Protein AF-A0A353N041-F1 (afdb_monomer)

Mean predicted aligned error: 4.78 Å

Sequence (139 aa):
GWAANERYIKKFDGYKVDGKPLSEYFNLFDPGSQTALNAAIRGAHDRGLPIVAYYWEPTPLLGELDMILLKEPEYDEKIFRETFLCQNPAFSVEKAANAKWVSKHPEVVPLLEKFYLSLEKTNEVLAWMEANGNDPQKA

Solvent-accessible surface area (backbone atoms only — not comparable to full-atom values): 9072 Å² total; per-residue (Å²): 136,59,76,62,55,64,42,50,52,40,32,46,72,69,43,64,59,97,88,36,53,40,71,82,82,48,82,93,78,84,58,92,43,71,69,47,42,52,50,52,53,50,56,28,55,79,68,74,42,92,80,86,77,92,83,74,82,84,49,68,64,70,78,72,44,98,75,80,85,81,86,59,52,72,67,42,74,65,48,47,74,76,53,33,75,29,37,79,72,90,78,80,90,80,89,84,76,60,67,76,56,41,74,76,41,62,82,50,49,65,54,61,71,68,62,79,76,52,69,67,56,48,44,54,45,48,54,51,24,66,77,63,75,60,49,79,90,81,97

Structure (mmCIF, N/CA/C/O backbone):
data_AF-A0A353N041-F1
#
_entry.id   AF-A0A353N041-F1
#
loop_
_atom_site.group_PDB
_atom_site.id
_atom_site.type_symbol
_atom_site.label_atom_id
_atom_site.label_alt_id
_atom_site.label_comp_id
_atom_site.label_asym_id
_atom_site.label_entity_id
_atom_site.label_seq_id
_atom_site.pdbx_PDB_ins_code
_atom_site.Cartn_x
_atom_site.Cartn_y
_atom_site.Cartn_z
_atom_site.occupancy
_atom_site.B_iso_or_equiv
_atom_site.auth_seq_id
_atom_site.auth_comp_id
_atom_site.auth_asym_id
_atom_site.auth_atom_id
_atom_site.pdbx_PDB_model_num
ATOM 1 N N . GLY A 1 1 ? 9.644 -6.288 6.346 1.00 61.84 1 GLY A N 1
ATOM 2 C CA . GLY A 1 1 ? 8.175 -6.142 6.285 1.00 61.84 1 GLY A CA 1
ATOM 3 C C . GLY A 1 1 ? 7.801 -5.225 5.138 1.00 61.84 1 GLY A C 1
ATOM 4 O O . GLY A 1 1 ? 8.694 -4.767 4.433 1.00 61.84 1 GLY A O 1
ATOM 5 N N . TRP A 1 2 ? 6.513 -4.969 4.918 1.00 83.44 2 TRP A N 1
ATOM 6 C CA . TRP A 1 2 ? 6.059 -4.014 3.899 1.00 83.44 2 TRP A CA 1
ATOM 7 C C . TRP A 1 2 ? 6.089 -2.582 4.428 1.00 83.44 2 TRP A C 1
ATOM 9 O O . TRP A 1 2 ? 5.745 -2.356 5.584 1.00 83.44 2 TRP A O 1
ATOM 19 N N . ALA A 1 3 ? 6.397 -1.606 3.570 1.00 87.12 3 ALA A N 1
ATOM 20 C CA . ALA A 1 3 ? 6.345 -0.186 3.937 1.00 87.12 3 ALA A CA 1
ATOM 21 C C . ALA A 1 3 ? 4.947 0.256 4.411 1.00 87.12 3 ALA A C 1
ATOM 23 O O . ALA A 1 3 ? 4.818 1.188 5.197 1.00 87.12 3 ALA A O 1
ATOM 24 N N . ALA A 1 4 ? 3.889 -0.426 3.956 1.00 90.25 4 ALA A N 1
ATOM 25 C CA . ALA A 1 4 ? 2.540 -0.201 4.459 1.00 90.25 4 ALA A CA 1
ATOM 26 C C . ALA A 1 4 ? 2.435 -0.493 5.962 1.00 90.25 4 ALA A C 1
ATOM 28 O O . ALA A 1 4 ? 1.815 0.284 6.675 1.00 90.25 4 ALA A O 1
ATOM 29 N N . ASN A 1 5 ? 3.095 -1.542 6.460 1.00 91.69 5 ASN A N 1
ATOM 30 C CA . ASN A 1 5 ? 3.030 -1.918 7.871 1.00 91.69 5 ASN A CA 1
ATOM 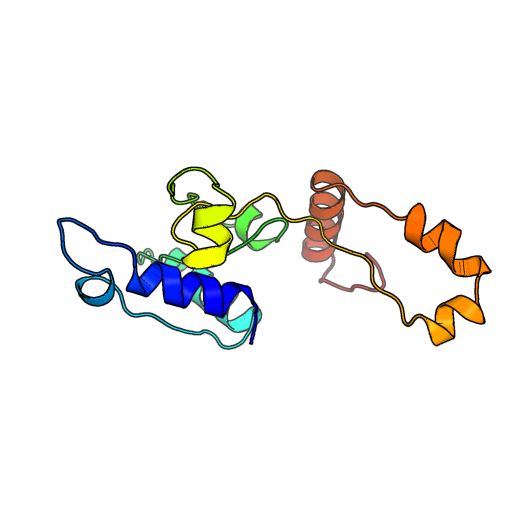31 C C . ASN A 1 5 ? 3.462 -0.762 8.785 1.00 91.69 5 ASN A C 1
ATOM 33 O O . ASN A 1 5 ? 2.738 -0.383 9.697 1.00 91.69 5 ASN A O 1
ATOM 37 N N . GLU A 1 6 ? 4.593 -0.125 8.475 1.00 91.25 6 GLU A N 1
ATOM 38 C CA . GLU A 1 6 ? 5.097 1.024 9.238 1.00 91.25 6 GLU A CA 1
ATOM 39 C C . GLU A 1 6 ? 4.114 2.204 9.238 1.00 91.25 6 GLU A C 1
ATOM 41 O O . GLU A 1 6 ? 3.926 2.858 10.266 1.00 91.25 6 GLU A O 1
ATOM 46 N N . ARG A 1 7 ? 3.454 2.462 8.100 1.00 93.44 7 ARG A N 1
ATOM 47 C CA . ARG A 1 7 ? 2.433 3.515 7.995 1.00 93.44 7 ARG A CA 1
ATOM 48 C C . ARG A 1 7 ? 1.204 3.190 8.834 1.00 93.44 7 ARG A C 1
ATOM 50 O O . ARG A 1 7 ? 0.727 4.053 9.563 1.00 93.44 7 ARG A O 1
ATOM 57 N N . TYR A 1 8 ? 0.694 1.963 8.746 1.00 94.44 8 TYR A N 1
ATOM 58 C CA . TYR A 1 8 ? -0.539 1.579 9.432 1.00 94.44 8 TYR A CA 1
ATOM 59 C C . TYR A 1 8 ? -0.354 1.375 10.935 1.00 94.44 8 TYR A C 1
ATOM 61 O O . TYR A 1 8 ? -1.285 1.673 11.673 1.00 94.44 8 TYR A O 1
ATOM 69 N N . ILE A 1 9 ? 0.841 0.998 11.406 1.00 94.81 9 ILE A N 1
ATOM 70 C CA . ILE A 1 9 ? 1.186 1.057 12.837 1.00 94.81 9 ILE A CA 1
ATOM 71 C C . ILE A 1 9 ? 1.063 2.500 13.343 1.00 94.81 9 ILE A C 1
ATOM 73 O O . ILE A 1 9 ? 0.349 2.762 14.305 1.00 94.81 9 ILE A O 1
ATOM 77 N N . LYS A 1 10 ? 1.670 3.469 12.645 1.00 95.50 10 LYS A N 1
ATOM 78 C CA . LYS A 1 10 ? 1.585 4.887 13.035 1.00 95.50 10 LYS A CA 1
ATOM 79 C C . LYS A 1 10 ? 0.161 5.443 12.965 1.00 95.50 10 LYS A C 1
ATOM 81 O O . LYS A 1 10 ? -0.234 6.209 13.840 1.00 95.50 10 LYS A O 1
ATOM 86 N N . LYS A 1 11 ? -0.624 5.041 11.959 1.00 95.69 11 LYS A N 1
ATOM 87 C CA . LYS A 1 11 ? -2.055 5.377 11.877 1.00 95.69 11 LYS A CA 1
ATOM 88 C C . LYS A 1 11 ? -2.840 4.787 13.046 1.00 95.69 11 LYS A C 1
ATOM 90 O O . LYS A 1 11 ? -3.645 5.493 13.643 1.00 95.69 11 LYS A O 1
ATOM 95 N N . PHE A 1 12 ? -2.580 3.529 13.394 1.00 96.12 12 PHE A N 1
ATOM 96 C CA . PHE A 1 12 ? -3.220 2.855 14.520 1.00 96.12 12 PHE A CA 1
ATOM 97 C C . PHE A 1 12 ? -2.938 3.566 15.851 1.00 96.12 12 PHE A C 1
ATOM 99 O O . PHE A 1 12 ? -3.860 3.811 16.625 1.00 96.12 12 PHE A O 1
ATOM 106 N N . ASP A 1 13 ? -1.684 3.963 16.071 1.00 96.12 13 ASP A N 1
ATOM 107 C CA . ASP A 1 13 ? -1.256 4.662 17.286 1.00 96.12 13 ASP A CA 1
ATOM 108 C C . ASP A 1 13 ? -1.742 6.121 17.344 1.00 96.12 13 ASP A C 1
ATOM 110 O O . ASP A 1 13 ? -1.967 6.668 18.426 1.00 96.12 13 ASP A O 1
ATOM 114 N N . GLY A 1 14 ? -1.873 6.780 16.188 1.00 96.38 14 GLY A N 1
ATOM 115 C CA . GLY A 1 14 ? -2.183 8.207 16.115 1.00 96.38 14 GLY A CA 1
ATOM 116 C C . GLY A 1 14 ? -3.670 8.545 16.010 1.00 96.38 14 GLY A C 1
ATOM 117 O O . GLY A 1 14 ? -4.082 9.594 16.513 1.00 96.38 14 GLY A O 1
ATOM 118 N N . TYR A 1 15 ? -4.490 7.693 15.386 1.00 95.94 15 TYR A N 1
ATOM 119 C CA . TYR A 1 15 ? -5.926 7.949 15.273 1.00 95.94 15 TYR A CA 1
ATOM 120 C C . TYR A 1 15 ? -6.672 7.723 16.589 1.00 95.94 15 TYR A C 1
ATOM 122 O O . TYR A 1 15 ? -6.302 6.904 17.433 1.00 95.94 15 TYR A O 1
ATOM 130 N N . LYS A 1 16 ? -7.763 8.479 16.755 1.00 95.06 16 LYS A N 1
ATOM 131 C CA . LYS A 1 16 ? -8.622 8.433 17.937 1.00 95.06 16 LYS A CA 1
ATOM 132 C C . LYS A 1 16 ? -10.092 8.440 17.551 1.00 95.06 16 LYS A C 1
ATOM 134 O O . LYS A 1 16 ? -10.483 9.142 16.622 1.00 95.06 16 LYS A O 1
ATOM 139 N N . VAL A 1 17 ? -10.896 7.718 18.324 1.00 90.94 17 VAL A N 1
ATOM 140 C CA . VAL A 1 17 ? -12.361 7.694 18.241 1.00 90.94 17 VAL A CA 1
ATOM 141 C C . VAL A 1 17 ? -12.901 8.124 19.600 1.00 90.94 17 VAL A C 1
ATOM 143 O O . VAL A 1 17 ? -12.510 7.571 20.629 1.00 90.94 17 VAL A O 1
ATOM 146 N N . ASP A 1 18 ? -13.727 9.172 19.613 1.00 93.62 18 ASP A N 1
ATOM 147 C CA . ASP A 1 18 ? -14.286 9.781 20.831 1.00 93.62 18 ASP A CA 1
ATOM 148 C C . ASP A 1 18 ? -13.222 10.153 21.880 1.00 93.62 18 ASP A C 1
ATOM 150 O O . ASP A 1 18 ? -13.383 9.970 23.085 1.00 93.62 18 ASP A O 1
ATOM 154 N N . GLY A 1 19 ? -12.082 10.663 21.403 1.00 94.69 19 GLY A N 1
ATOM 155 C CA . GLY A 1 19 ? -10.951 11.070 22.243 1.00 94.69 19 GLY A CA 1
ATOM 156 C C . GLY A 1 19 ? -10.067 9.922 22.741 1.00 94.69 19 GLY A C 1
ATOM 157 O O . GLY A 1 19 ? -9.038 10.190 23.365 1.00 94.69 19 GLY A O 1
ATOM 158 N N . LYS A 1 20 ? -10.405 8.668 22.425 1.00 97.00 20 LYS A N 1
ATOM 159 C CA . LYS A 1 20 ? -9.674 7.472 22.859 1.00 97.00 20 LYS A CA 1
ATOM 160 C C . LYS A 1 20 ? -8.862 6.837 21.727 1.00 97.00 20 LYS A C 1
ATOM 162 O O . LYS A 1 20 ? -9.282 6.937 20.574 1.00 97.00 20 LYS A O 1
ATOM 167 N N . PRO A 1 21 ? -7.712 6.200 22.013 1.00 96.81 21 PRO A N 1
ATOM 168 C CA . PRO A 1 21 ? -6.898 5.552 20.986 1.00 96.81 21 PRO A CA 1
ATOM 169 C C . PRO A 1 21 ? -7.602 4.328 20.388 1.00 96.81 21 PRO A C 1
ATOM 171 O O . PRO A 1 21 ? -8.430 3.691 21.042 1.00 96.81 21 PRO A O 1
ATOM 174 N N . LEU A 1 22 ? -7.234 3.956 19.159 1.00 95.62 22 LEU A N 1
ATOM 175 C CA . LEU A 1 22 ? -7.798 2.774 18.495 1.00 95.62 22 LEU A CA 1
ATOM 176 C C . LEU A 1 22 ? -7.523 1.463 19.245 1.00 95.62 22 LEU A C 1
ATOM 178 O O . LEU A 1 22 ? -8.323 0.535 19.143 1.00 95.62 22 LEU A O 1
ATOM 182 N N . SER A 1 23 ? -6.457 1.400 20.046 1.00 96.25 23 SER A N 1
ATOM 183 C CA . SER A 1 23 ? -6.113 0.239 20.875 1.00 96.25 23 SER A CA 1
ATOM 184 C C . SER A 1 23 ? -7.136 -0.098 21.967 1.00 96.25 23 SER A C 1
ATOM 186 O O . SER A 1 23 ? -7.107 -1.211 22.483 1.00 96.25 23 SER A O 1
ATOM 188 N N . GLU A 1 24 ? -8.062 0.807 22.308 1.00 96.81 24 GLU A N 1
ATOM 189 C CA . GLU A 1 24 ? -9.193 0.478 23.192 1.00 96.81 24 GLU A CA 1
ATOM 190 C C . GLU A 1 24 ? -10.308 -0.306 22.481 1.00 96.81 24 GLU A C 1
ATOM 192 O O . GLU A 1 24 ? -11.132 -0.936 23.143 1.00 96.81 24 GLU A O 1
ATOM 197 N N . TYR A 1 25 ? -10.347 -0.274 21.146 1.00 94.38 25 TYR A N 1
ATOM 198 C CA . TYR A 1 25 ? -11.436 -0.841 20.343 1.00 94.38 25 TYR A CA 1
ATOM 199 C C . TYR A 1 25 ? -10.984 -1.992 19.441 1.00 94.38 25 TYR A C 1
ATOM 201 O O . TYR A 1 25 ? -11.778 -2.871 19.109 1.00 94.38 25 TYR A O 1
ATOM 209 N N . PHE A 1 26 ? -9.718 -1.987 19.030 1.00 94.00 26 PHE A N 1
ATOM 210 C CA . PHE A 1 26 ? -9.172 -2.898 18.035 1.00 94.00 26 PHE A CA 1
ATOM 211 C C . PHE A 1 26 ? -7.879 -3.544 18.529 1.00 94.00 26 PHE A C 1
ATOM 213 O O . PHE A 1 26 ? -7.104 -2.946 19.270 1.00 94.00 26 PHE A O 1
ATOM 220 N N . ASN A 1 27 ? -7.613 -4.753 18.035 1.00 93.19 27 ASN A N 1
ATOM 221 C CA . ASN A 1 27 ? -6.314 -5.401 18.170 1.00 93.19 27 ASN A CA 1
ATOM 222 C C . ASN A 1 27 ? -5.554 -5.267 16.852 1.00 93.19 27 ASN A C 1
ATOM 224 O O . ASN A 1 27 ? -6.064 -5.670 15.805 1.00 93.19 27 ASN A O 1
ATOM 228 N N . LEU A 1 28 ? -4.335 -4.729 16.905 1.00 93.12 28 LEU A N 1
ATOM 229 C CA . LEU A 1 28 ? -3.462 -4.694 15.739 1.00 93.12 28 LEU A CA 1
ATOM 230 C C . LEU A 1 28 ? -2.859 -6.084 15.507 1.00 93.12 28 LEU A C 1
ATOM 232 O O . LEU A 1 28 ? -2.276 -6.680 16.412 1.00 93.12 28 LEU A O 1
ATOM 236 N N . PHE A 1 29 ? -2.999 -6.593 14.288 1.00 91.69 29 PHE A N 1
ATOM 237 C CA . PHE A 1 29 ? -2.536 -7.918 13.892 1.00 91.69 29 PHE A CA 1
ATOM 238 C C . PHE A 1 29 ? -1.728 -7.821 12.595 1.00 91.69 29 PHE A C 1
ATOM 240 O O . PHE A 1 29 ? -2.229 -7.313 11.593 1.00 91.69 29 PHE A O 1
ATOM 247 N N . ASP A 1 30 ? -0.491 -8.325 12.615 1.00 92.56 30 ASP A N 1
ATOM 248 C CA . ASP A 1 30 ? 0.336 -8.478 11.417 1.00 92.56 30 ASP A CA 1
ATOM 249 C C . ASP A 1 30 ? 0.160 -9.905 10.860 1.00 92.56 30 ASP A C 1
ATOM 251 O O . ASP A 1 30 ? 0.566 -10.871 11.515 1.00 92.56 30 ASP A O 1
ATOM 255 N N . PRO A 1 31 ? -0.433 -10.072 9.664 1.00 92.06 31 PRO A N 1
ATOM 256 C CA . PRO A 1 31 ? -0.624 -11.386 9.055 1.00 92.06 31 PRO A CA 1
ATOM 257 C C . PRO A 1 31 ? 0.686 -12.023 8.562 1.00 92.06 31 PRO A C 1
ATOM 259 O O . PRO A 1 31 ? 0.701 -13.205 8.218 1.00 92.06 31 PRO A O 1
ATOM 262 N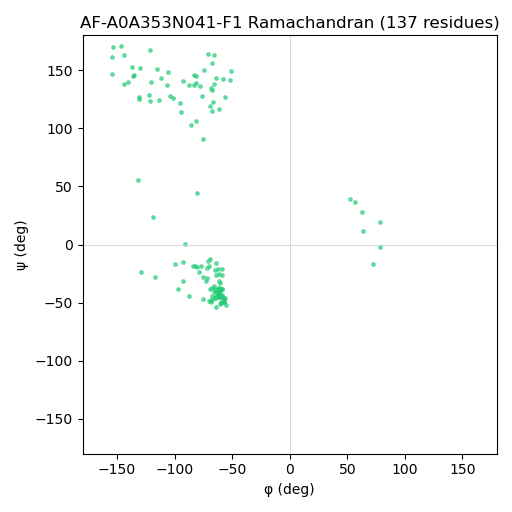 N . GLY A 1 32 ? 1.781 -11.264 8.450 1.00 90.75 32 GLY A N 1
ATOM 263 C CA . GLY A 1 32 ? 3.099 -1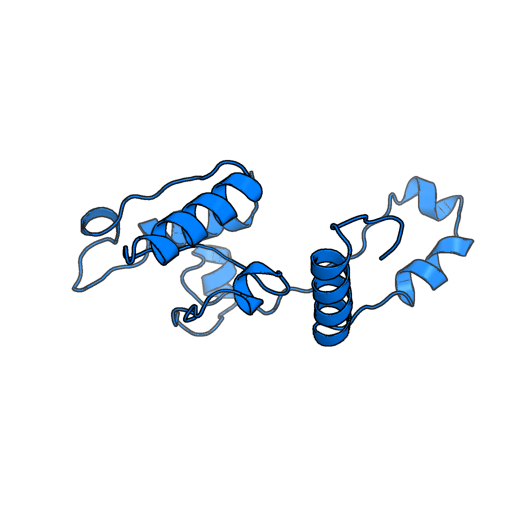1.736 8.016 1.00 90.75 32 GLY A CA 1
ATOM 264 C C . GLY A 1 32 ? 3.232 -12.069 6.521 1.00 90.75 32 GLY A C 1
ATOM 265 O O . GLY A 1 32 ? 4.348 -12.149 6.010 1.00 90.75 32 GLY A O 1
ATOM 266 N N . SER A 1 33 ? 2.126 -12.248 5.789 1.00 92.62 33 SER A N 1
ATOM 267 C CA . SER A 1 33 ? 2.120 -12.508 4.342 1.00 92.62 33 SER A CA 1
ATOM 268 C C . SER A 1 33 ? 0.819 -12.062 3.666 1.00 92.62 33 SER A C 1
ATOM 270 O O . SER A 1 33 ? -0.219 -11.945 4.319 1.00 92.62 33 SER A O 1
ATOM 272 N N . GLN A 1 34 ? 0.851 -11.895 2.336 1.00 91.12 34 GLN A N 1
ATOM 273 C CA . GLN A 1 34 ? -0.349 -11.598 1.538 1.00 91.12 34 GLN A CA 1
ATOM 274 C C . GLN A 1 34 ? -1.399 -12.705 1.628 1.00 91.12 34 GLN A C 1
ATOM 276 O O . GLN A 1 34 ? -2.586 -12.422 1.763 1.00 91.12 34 GLN A O 1
ATOM 281 N N . THR A 1 35 ? -0.972 -13.967 1.597 1.00 92.00 35 THR A N 1
ATOM 282 C CA . THR A 1 35 ? -1.880 -15.114 1.705 1.00 92.00 35 THR A CA 1
ATOM 283 C C . THR A 1 35 ? -2.617 -15.109 3.041 1.00 92.00 35 THR A C 1
ATOM 285 O O . THR A 1 35 ? -3.834 -15.280 3.071 1.00 92.00 35 THR A O 1
ATOM 288 N N . ALA A 1 36 ? -1.903 -14.859 4.141 1.00 95.00 36 ALA A N 1
ATOM 289 C CA . ALA A 1 36 ? -2.508 -14.780 5.466 1.00 95.00 36 ALA A CA 1
ATOM 290 C C . ALA A 1 36 ? -3.437 -13.563 5.617 1.00 95.00 36 ALA A C 1
ATOM 292 O O . ALA A 1 36 ? -4.501 -13.696 6.216 1.00 95.00 36 ALA A O 1
ATOM 293 N N . LEU A 1 37 ? -3.088 -12.409 5.030 1.00 95.31 37 LEU A N 1
ATOM 294 C CA . LEU A 1 37 ? -3.953 -11.223 5.005 1.00 95.31 37 LEU A CA 1
ATOM 295 C C . LEU A 1 37 ? -5.272 -11.519 4.281 1.00 95.31 37 LEU A C 1
ATOM 297 O O . LEU A 1 37 ? -6.346 -11.315 4.845 1.00 95.31 37 LEU A O 1
ATOM 301 N N . ASN A 1 38 ? -5.193 -12.074 3.068 1.00 94.75 38 ASN A N 1
ATOM 302 C CA . ASN A 1 38 ? -6.367 -12.461 2.285 1.00 94.75 38 ASN A CA 1
ATOM 303 C C . ASN A 1 38 ? -7.236 -13.482 3.041 1.00 94.75 38 ASN A C 1
ATOM 305 O O . ASN A 1 38 ? -8.455 -13.338 3.076 1.00 94.75 38 ASN A O 1
ATOM 309 N N . ALA A 1 39 ? -6.627 -14.494 3.670 1.00 95.12 39 ALA A N 1
ATOM 310 C CA . ALA A 1 39 ? -7.352 -15.505 4.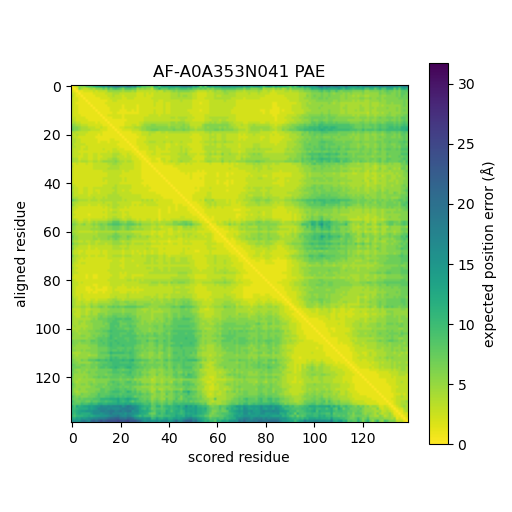440 1.00 95.12 39 ALA A CA 1
ATOM 311 C C . ALA A 1 39 ? -8.051 -14.918 5.679 1.00 95.12 39 ALA A C 1
ATOM 313 O O . ALA A 1 39 ? -9.172 -15.316 5.993 1.00 95.12 39 ALA A O 1
ATOM 314 N N . ALA A 1 40 ? -7.420 -13.959 6.365 1.00 95.69 40 ALA A N 1
ATOM 315 C CA . ALA A 1 40 ? -8.020 -13.271 7.504 1.00 95.69 40 ALA A CA 1
ATOM 316 C C . ALA A 1 40 ? -9.243 -12.439 7.086 1.00 95.69 40 ALA A C 1
ATOM 318 O O . ALA A 1 40 ? -10.287 -12.537 7.732 1.00 95.69 40 ALA A O 1
ATOM 319 N N . ILE A 1 41 ? -9.135 -11.684 5.985 1.00 96.31 41 ILE A N 1
ATOM 320 C CA . ILE A 1 41 ? -10.235 -10.870 5.447 1.00 96.31 41 ILE A CA 1
ATOM 321 C C . ILE A 1 41 ? -11.401 -11.756 5.000 1.00 96.31 41 ILE A C 1
ATOM 323 O O . ILE A 1 41 ? -12.514 -11.581 5.494 1.00 96.31 41 ILE A O 1
ATOM 327 N N . ARG A 1 42 ? -11.142 -12.753 4.143 1.00 95.38 42 ARG A N 1
ATOM 328 C CA . ARG A 1 42 ? -12.166 -13.702 3.666 1.00 95.38 42 ARG A CA 1
ATOM 329 C C . ARG A 1 42 ? -12.832 -14.430 4.821 1.00 95.38 42 ARG A C 1
ATOM 331 O O . ARG A 1 42 ? -14.047 -14.435 4.937 1.00 95.38 42 ARG A O 1
ATOM 338 N N . GLY A 1 43 ? -12.034 -14.976 5.737 1.00 95.88 43 GLY A N 1
ATOM 339 C CA . GLY A 1 43 ? -12.563 -15.714 6.874 1.00 95.88 43 GLY A CA 1
ATOM 340 C C . GLY A 1 43 ? -13.457 -14.862 7.779 1.00 95.88 43 GLY A C 1
ATOM 341 O O . GLY A 1 43 ? -14.437 -15.381 8.308 1.00 95.88 43 GLY A O 1
ATOM 342 N N . ALA A 1 44 ? -13.134 -13.582 7.989 1.00 95.62 44 ALA A N 1
ATOM 343 C CA . ALA A 1 44 ? -14.000 -12.677 8.740 1.00 95.62 44 ALA A CA 1
ATOM 344 C C . ALA A 1 44 ? -15.300 -12.385 7.977 1.00 95.62 44 ALA A C 1
ATOM 346 O O . ALA A 1 44 ? -16.376 -12.554 8.549 1.00 95.62 44 ALA A O 1
ATOM 347 N N . HIS A 1 45 ? -15.192 -12.048 6.689 1.00 94.62 45 HIS A N 1
ATOM 348 C CA . HIS A 1 45 ? -16.329 -11.802 5.804 1.00 94.62 45 HIS A CA 1
ATOM 349 C C . HIS A 1 45 ? -17.301 -12.994 5.761 1.00 94.62 45 HIS A C 1
ATOM 351 O O . HIS A 1 45 ? -18.480 -12.837 6.068 1.00 94.62 45 HIS A O 1
ATOM 357 N N . ASP A 1 46 ? -16.802 -14.204 5.495 1.00 94.69 46 ASP A N 1
ATOM 358 C CA . ASP A 1 46 ? -17.614 -15.422 5.354 1.00 94.69 46 ASP A CA 1
ATOM 359 C C . ASP A 1 46 ? -18.338 -15.809 6.651 1.00 94.69 46 ASP A C 1
ATOM 361 O O . ASP A 1 46 ? -19.385 -16.456 6.628 1.00 94.69 46 ASP A O 1
ATOM 365 N N . ARG A 1 47 ? -17.791 -15.407 7.804 1.00 97.25 47 ARG A N 1
ATOM 366 C CA . ARG A 1 47 ? -18.412 -15.604 9.121 1.00 97.25 47 ARG A CA 1
ATOM 367 C C . ARG A 1 47 ? -19.309 -14.440 9.551 1.00 97.25 47 ARG A C 1
ATOM 369 O O . ARG A 1 47 ? -19.845 -14.490 10.656 1.00 97.25 47 ARG A O 1
ATOM 376 N N . GLY A 1 48 ? -19.451 -13.396 8.734 1.00 95.25 48 GLY A N 1
ATOM 377 C CA . GLY A 1 48 ? -20.186 -12.180 9.090 1.00 95.25 48 GLY A CA 1
ATOM 378 C C . GLY A 1 48 ? -19.567 -11.423 10.270 1.00 95.25 48 GLY A C 1
ATOM 379 O O . GLY A 1 48 ? -20.281 -10.773 11.031 1.00 95.25 48 GLY A O 1
ATOM 380 N N . LEU A 1 49 ? -18.251 -11.546 10.468 1.00 94.75 49 LEU A N 1
ATOM 381 C CA . LEU A 1 49 ? -17.526 -10.859 11.533 1.00 94.75 49 LEU A CA 1
ATOM 382 C C . LEU A 1 49 ? -16.961 -9.528 11.023 1.00 94.75 49 LEU A C 1
ATOM 384 O O . LEU A 1 49 ? -16.438 -9.472 9.908 1.00 94.75 49 LEU A O 1
ATOM 388 N N . PRO A 1 50 ? -17.000 -8.464 11.841 1.00 92.62 50 PRO A N 1
ATOM 389 C CA . PRO A 1 50 ? -16.409 -7.190 11.464 1.00 92.62 50 PRO A CA 1
ATOM 390 C C . PRO A 1 50 ? -14.884 -7.312 11.347 1.00 92.62 50 PRO A C 1
ATOM 392 O O . PRO A 1 50 ? -14.229 -7.910 12.204 1.00 92.62 50 PRO A O 1
ATOM 395 N N . ILE A 1 51 ? -14.314 -6.697 10.309 1.00 93.75 51 ILE A N 1
ATOM 396 C CA . ILE A 1 51 ? -12.868 -6.556 10.131 1.00 93.75 51 ILE A CA 1
ATOM 397 C C . ILE A 1 51 ? -12.529 -5.175 9.568 1.00 93.75 51 ILE A C 1
ATOM 399 O O . ILE A 1 51 ? -13.210 -4.663 8.683 1.00 93.75 51 ILE A O 1
ATOM 403 N N . VAL A 1 52 ? -11.446 -4.587 10.077 1.00 94.38 52 VAL A N 1
ATOM 404 C CA . VAL A 1 52 ? -10.774 -3.428 9.482 1.00 94.38 52 VAL A CA 1
ATOM 405 C C . VAL A 1 52 ? -9.400 -3.901 9.033 1.00 94.38 52 VAL A C 1
ATOM 407 O O . VAL A 1 52 ? -8.650 -4.455 9.836 1.00 94.38 52 VAL A O 1
ATOM 410 N N . ALA A 1 53 ? -9.075 -3.718 7.756 1.00 94.25 53 ALA A N 1
ATOM 411 C CA . ALA A 1 53 ? -7.841 -4.229 7.176 1.00 94.25 53 ALA A CA 1
ATOM 412 C C . ALA A 1 53 ? -7.152 -3.180 6.305 1.00 94.25 53 ALA A C 1
ATOM 414 O O . ALA A 1 53 ? -7.801 -2.398 5.612 1.00 94.25 53 ALA A O 1
ATOM 415 N N . TYR A 1 54 ? -5.818 -3.208 6.307 1.00 93.38 54 TYR A N 1
ATOM 416 C CA . TYR A 1 54 ? -5.050 -2.618 5.218 1.00 93.38 54 TYR A CA 1
ATOM 417 C C . TYR A 1 54 ? -5.284 -3.433 3.946 1.00 93.38 54 TYR A C 1
ATOM 419 O O . TYR A 1 54 ? -5.158 -4.658 3.967 1.00 93.38 54 TYR A O 1
ATOM 427 N N . TYR A 1 55 ? -5.557 -2.745 2.841 1.00 93.50 55 TYR A N 1
ATOM 428 C CA . TYR A 1 55 ? -5.568 -3.346 1.518 1.00 93.50 55 TYR A CA 1
ATOM 429 C C . TYR A 1 55 ? -5.263 -2.310 0.426 1.00 93.50 55 TYR A C 1
ATOM 431 O O . TYR A 1 55 ? -5.181 -1.115 0.716 1.00 93.50 55 TYR A O 1
ATOM 439 N N . TRP A 1 56 ? -5.042 -2.762 -0.810 1.00 90.88 56 TRP A N 1
ATOM 440 C CA . TRP A 1 56 ? -4.720 -1.898 -1.950 1.00 90.88 56 TRP A CA 1
ATOM 441 C C . TRP A 1 56 ? -5.354 -2.408 -3.243 1.00 90.88 56 TRP A C 1
ATOM 443 O O . TRP A 1 56 ? -5.725 -3.577 -3.355 1.00 90.88 56 TRP A O 1
ATOM 453 N N . GLU A 1 57 ? -5.413 -1.528 -4.235 1.00 85.44 57 GLU A N 1
ATOM 454 C CA . GLU A 1 57 ? -5.832 -1.832 -5.599 1.00 85.44 57 GLU A CA 1
ATOM 455 C C . GLU A 1 57 ? -4.665 -1.636 -6.587 1.00 85.44 57 GLU A C 1
ATOM 457 O O . GLU A 1 57 ? -3.771 -0.824 -6.321 1.00 85.44 57 GLU A O 1
ATOM 462 N N . PRO A 1 58 ? -4.634 -2.378 -7.710 1.00 84.44 58 PRO A N 1
ATOM 463 C CA . PRO A 1 58 ? -5.557 -3.450 -8.090 1.00 84.44 58 PRO A CA 1
ATOM 464 C C . PRO A 1 58 ? -5.216 -4.788 -7.418 1.00 84.44 58 PRO A C 1
ATOM 466 O O . PRO A 1 58 ? -4.050 -5.172 -7.327 1.00 84.44 58 PRO A O 1
ATOM 469 N N . THR A 1 59 ? -6.237 -5.519 -6.972 1.00 86.12 59 THR A N 1
ATOM 470 C CA . THR A 1 59 ? -6.118 -6.872 -6.400 1.00 86.12 59 THR A CA 1
ATOM 471 C C . THR A 1 59 ? -7.438 -7.643 -6.586 1.00 86.12 59 THR A C 1
ATOM 473 O O . THR A 1 59 ? -8.504 -7.032 -6.499 1.00 86.12 59 THR A O 1
ATOM 476 N N . PRO A 1 60 ? -7.418 -8.979 -6.791 1.00 83.50 60 PRO A N 1
ATOM 477 C CA . PRO A 1 60 ? -8.651 -9.751 -7.003 1.00 83.50 60 PRO A CA 1
ATOM 478 C C . PRO A 1 60 ? -9.646 -9.693 -5.836 1.00 83.50 60 PRO A C 1
ATOM 480 O O . PRO A 1 60 ? -10.852 -9.689 -6.053 1.00 83.50 60 PRO A O 1
ATOM 483 N N . LEU A 1 61 ? -9.158 -9.607 -4.592 1.00 87.62 61 LEU A N 1
ATOM 484 C CA . LEU A 1 61 ? -10.007 -9.656 -3.395 1.00 87.62 61 LEU A CA 1
ATOM 485 C C . LEU A 1 61 ? -11.024 -8.504 -3.336 1.00 87.62 61 LEU A C 1
ATOM 487 O O . LEU A 1 61 ? -12.151 -8.736 -2.915 1.00 87.62 61 LEU A O 1
ATOM 491 N N . LEU A 1 62 ? -10.655 -7.291 -3.774 1.00 85.12 62 LEU A N 1
ATOM 492 C CA . LEU A 1 62 ? -11.589 -6.152 -3.812 1.00 85.12 62 LEU A CA 1
ATOM 493 C C . LEU A 1 62 ? -12.646 -6.283 -4.911 1.00 85.12 62 LEU A C 1
ATOM 495 O O . LEU A 1 62 ? -13.674 -5.621 -4.839 1.00 85.12 62 LEU A O 1
ATOM 499 N N . GLY A 1 63 ? -12.403 -7.118 -5.925 1.00 81.69 63 GLY A N 1
ATOM 500 C CA . GLY A 1 63 ? -13.421 -7.472 -6.914 1.00 81.69 63 GLY A CA 1
ATOM 501 C C . GLY A 1 63 ? -14.385 -8.553 -6.423 1.00 81.69 63 GLY A C 1
ATOM 502 O O . GLY A 1 63 ? -15.469 -8.700 -6.979 1.00 81.69 63 GLY A O 1
ATOM 503 N N . GLU A 1 64 ? -14.000 -9.312 -5.396 1.00 85.56 64 GLU A N 1
ATOM 504 C CA . GLU A 1 64 ? -14.795 -10.419 -4.865 1.00 85.56 64 GLU A CA 1
ATOM 505 C C . GLU A 1 64 ? -15.635 -10.031 -3.646 1.00 85.56 64 GLU A C 1
ATOM 507 O O . GLU A 1 64 ? -16.757 -10.512 -3.495 1.00 85.56 64 GLU A O 1
ATOM 512 N N . LEU A 1 65 ? -15.091 -9.191 -2.765 1.00 89.44 65 LEU A N 1
ATOM 513 C CA . LEU A 1 65 ? -15.723 -8.824 -1.502 1.00 89.44 65 LEU A CA 1
ATOM 514 C C . LEU A 1 65 ? -16.273 -7.397 -1.558 1.00 89.44 65 LEU A C 1
ATOM 516 O O . LEU A 1 65 ? -15.582 -6.479 -1.997 1.00 89.44 65 LEU A O 1
ATOM 520 N N . ASP A 1 66 ? -17.481 -7.196 -1.028 1.00 88.69 66 ASP A N 1
ATOM 521 C CA . ASP A 1 66 ? -18.059 -5.862 -0.837 1.00 88.69 66 ASP A CA 1
ATOM 522 C C . ASP A 1 66 ? -17.386 -5.170 0.361 1.00 88.69 66 ASP A C 1
ATOM 524 O O . ASP A 1 66 ? -17.760 -5.359 1.522 1.00 88.69 66 ASP A O 1
ATOM 528 N N . MET A 1 67 ? -16.315 -4.423 0.084 1.00 90.88 67 MET A N 1
ATOM 529 C CA . MET A 1 67 ? -15.538 -3.688 1.079 1.00 90.88 67 MET A CA 1
ATOM 530 C C . MET A 1 67 ? -15.696 -2.180 0.894 1.00 90.88 67 MET A C 1
ATOM 532 O O . MET A 1 67 ? -15.698 -1.661 -0.219 1.00 90.88 67 MET A O 1
ATOM 536 N N . ILE A 1 68 ? -15.736 -1.451 2.009 1.00 92.50 68 ILE A N 1
ATOM 537 C CA . ILE A 1 68 ? -15.811 0.012 2.007 1.00 92.50 68 ILE A CA 1
ATOM 538 C C . ILE A 1 68 ? -14.441 0.586 2.361 1.00 92.50 68 ILE A C 1
ATOM 540 O O . ILE A 1 68 ? -13.865 0.253 3.400 1.00 92.50 68 ILE A O 1
ATOM 544 N N . LEU A 1 69 ? -13.941 1.498 1.525 1.00 92.38 69 LEU A N 1
ATOM 545 C CA . LEU A 1 69 ? -12.752 2.280 1.846 1.00 92.38 69 LEU A CA 1
ATOM 546 C C . LEU A 1 69 ? -13.071 3.274 2.972 1.00 92.38 69 LEU A C 1
ATOM 548 O O . LEU A 1 69 ? -13.923 4.154 2.824 1.00 92.38 69 LEU A O 1
ATOM 552 N N . LEU A 1 70 ? -12.371 3.142 4.100 1.00 92.81 70 LEU A N 1
ATOM 553 C CA . LEU A 1 70 ? -12.496 4.078 5.213 1.00 92.81 70 LEU A CA 1
ATOM 554 C C . LEU A 1 70 ? -11.923 5.446 4.828 1.00 92.81 70 LEU A C 1
ATOM 556 O O . LEU A 1 70 ? -10.833 5.538 4.267 1.00 92.81 70 LEU A O 1
ATOM 560 N N . LYS A 1 71 ? -12.665 6.509 5.152 1.00 92.88 71 LYS A N 1
ATOM 561 C CA . LYS A 1 71 ? -12.235 7.887 4.900 1.00 92.88 71 LYS A CA 1
ATOM 562 C C . LYS A 1 71 ? -11.225 8.337 5.948 1.00 92.88 71 LYS A C 1
ATOM 564 O O . LYS A 1 71 ? -11.429 8.143 7.144 1.00 92.88 71 LYS A O 1
ATOM 569 N N . GLU A 1 72 ? -10.184 9.004 5.479 1.00 94.25 72 GLU A N 1
ATOM 570 C CA . GLU A 1 72 ? -9.153 9.655 6.284 1.00 94.25 72 GLU A CA 1
ATOM 571 C C . GLU A 1 72 ? -9.133 11.154 5.931 1.00 94.25 72 GLU A C 1
ATOM 573 O O . GLU A 1 72 ? -9.750 11.549 4.939 1.00 94.25 72 GLU A O 1
ATOM 578 N N . PRO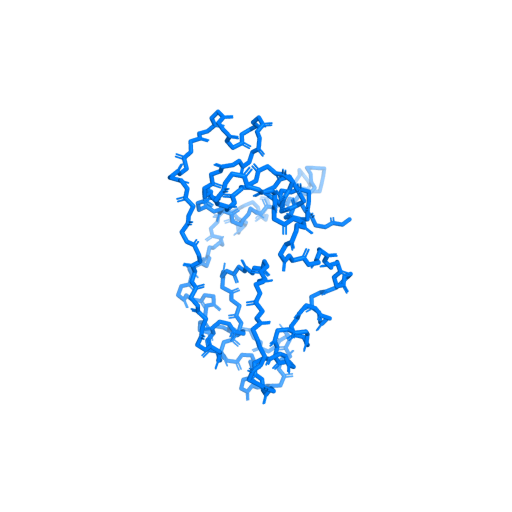 A 1 73 ? -8.455 12.017 6.710 1.00 95.56 73 PRO A N 1
ATOM 579 C CA . PRO A 1 73 ? -8.155 13.370 6.251 1.00 95.56 73 PRO A CA 1
ATOM 580 C C . PRO A 1 73 ? -7.483 13.336 4.875 1.00 95.56 73 PRO A C 1
ATOM 582 O O . PRO A 1 73 ? -6.654 12.459 4.630 1.00 95.56 73 PRO A O 1
ATOM 585 N N . GLU A 1 74 ? -7.823 14.288 4.005 1.00 96.88 74 GLU A N 1
ATOM 586 C CA . GLU A 1 74 ? -7.237 14.399 2.664 1.00 96.88 74 GLU A CA 1
ATOM 587 C C . GLU A 1 74 ? -5.705 14.379 2.711 1.00 96.88 74 GLU A C 1
ATOM 589 O O . GLU A 1 74 ? -5.091 14.824 3.687 1.00 96.88 74 GLU A O 1
ATOM 594 N N . TYR A 1 75 ? -5.089 13.855 1.649 1.00 97.06 75 TYR A N 1
ATOM 595 C CA . TYR A 1 75 ? -3.634 13.786 1.554 1.00 97.06 75 TYR A CA 1
ATOM 596 C C . TYR A 1 75 ? -3.008 15.177 1.720 1.00 97.06 75 TYR A C 1
ATOM 598 O O . TYR A 1 75 ? -3.321 16.116 0.988 1.00 97.06 75 TYR A O 1
ATOM 606 N N . ASP A 1 76 ? -2.058 15.268 2.646 1.00 97.81 76 ASP A N 1
ATOM 607 C CA . ASP A 1 76 ? -1.188 16.420 2.840 1.00 97.81 76 ASP A CA 1
ATOM 608 C C . ASP A 1 76 ? 0.254 15.918 2.928 1.00 97.81 76 ASP A C 1
ATOM 610 O O . ASP A 1 76 ? 0.564 15.027 3.720 1.00 97.81 76 ASP A O 1
ATOM 614 N N . GLU A 1 77 ? 1.151 16.471 2.108 1.00 97.19 77 GLU A N 1
ATOM 615 C CA . GLU A 1 77 ? 2.528 15.976 2.005 1.00 97.19 77 GLU A CA 1
ATOM 616 C C . GLU A 1 77 ? 3.282 16.065 3.338 1.00 97.19 77 GLU A C 1
ATOM 618 O O . GLU A 1 77 ? 4.055 15.162 3.678 1.00 97.19 77 GLU A O 1
ATOM 623 N N . LYS A 1 78 ? 3.063 17.133 4.111 1.00 97.75 78 LYS A N 1
ATOM 624 C CA . LYS A 1 78 ? 3.747 17.327 5.387 1.00 97.75 78 LYS A CA 1
ATOM 625 C C . LYS A 1 78 ? 3.242 16.313 6.410 1.00 97.75 78 LYS A C 1
ATOM 627 O O . LYS A 1 78 ? 4.052 15.619 7.024 1.00 97.75 78 LYS A O 1
ATOM 632 N N . ILE A 1 79 ? 1.923 16.172 6.546 1.00 97.38 79 ILE A N 1
ATOM 633 C CA . ILE A 1 79 ? 1.308 15.178 7.436 1.00 97.38 79 ILE A CA 1
ATOM 634 C C . ILE A 1 79 ? 1.749 13.771 7.035 1.00 97.38 79 ILE A C 1
ATOM 636 O O . ILE A 1 79 ? 2.135 12.985 7.903 1.00 97.38 79 ILE A O 1
ATOM 640 N N . PHE A 1 80 ? 1.742 13.457 5.738 1.00 96.00 80 PHE A N 1
ATOM 641 C CA . PHE A 1 80 ? 2.158 12.159 5.222 1.00 96.00 80 PHE A CA 1
ATOM 642 C C . PHE A 1 80 ? 3.617 11.852 5.571 1.00 96.00 80 PHE A C 1
ATOM 644 O O . PHE A 1 80 ? 3.905 10.763 6.050 1.00 96.00 80 PHE A O 1
ATOM 651 N N . ARG A 1 81 ? 4.541 12.803 5.400 1.00 95.12 81 ARG A N 1
ATOM 652 C CA . ARG A 1 81 ? 5.964 12.598 5.726 1.00 95.12 81 ARG A CA 1
ATOM 653 C C . ARG A 1 81 ? 6.233 12.486 7.226 1.00 95.12 81 ARG A C 1
ATOM 655 O O . ARG A 1 81 ? 7.098 11.711 7.628 1.00 95.12 81 ARG A O 1
ATOM 662 N N . GLU A 1 82 ? 5.535 13.268 8.046 1.00 95.38 82 GLU A N 1
ATOM 663 C CA . GLU A 1 82 ? 5.826 13.374 9.479 1.00 95.38 82 GLU A CA 1
ATOM 664 C C . GLU A 1 82 ? 5.093 12.310 10.312 1.00 95.38 82 GLU A C 1
ATOM 666 O O . GLU A 1 82 ? 5.693 11.688 11.191 1.00 95.38 82 GLU A O 1
ATOM 671 N N . THR A 1 83 ? 3.805 12.072 10.037 1.00 95.81 83 THR A N 1
ATOM 672 C CA . THR A 1 83 ? 2.925 11.280 10.921 1.00 95.81 83 THR A CA 1
ATOM 673 C C . THR A 1 83 ? 2.152 10.161 10.225 1.00 95.81 83 THR A C 1
ATOM 675 O O . THR A 1 83 ? 1.777 9.198 10.887 1.00 95.81 83 THR A O 1
ATOM 678 N N . PHE A 1 84 ? 1.931 10.262 8.911 1.00 96.81 84 PHE A N 1
ATOM 679 C CA . PHE A 1 84 ? 1.004 9.433 8.129 1.00 96.81 84 PHE A CA 1
ATOM 680 C C . PHE A 1 84 ? -0.481 9.575 8.499 1.00 96.81 84 PHE A C 1
ATOM 682 O O . PHE A 1 84 ? -1.277 8.790 8.004 1.00 96.81 84 PHE A O 1
ATOM 689 N N . LEU A 1 85 ? -0.898 10.561 9.302 1.00 96.44 85 LEU A N 1
ATOM 690 C CA . LEU A 1 85 ? -2.304 10.724 9.720 1.00 96.44 85 LEU A CA 1
ATOM 691 C C . LEU A 1 85 ? -3.195 11.406 8.665 1.00 96.44 85 LEU A C 1
ATOM 693 O O . LEU A 1 85 ? -4.006 12.276 8.975 1.00 96.44 85 LEU A O 1
ATOM 697 N N . CYS A 1 86 ? -3.056 10.984 7.413 1.00 96.50 86 CYS A N 1
ATOM 698 C CA . CYS A 1 86 ? -3.885 11.370 6.276 1.00 96.50 86 CYS A CA 1
ATOM 699 C C . CYS A 1 86 ? -4.023 10.191 5.300 1.00 96.50 86 CYS A C 1
ATOM 701 O O . CYS A 1 86 ? -3.334 9.168 5.418 1.00 96.50 86 CYS A O 1
ATOM 703 N N . GLN A 1 8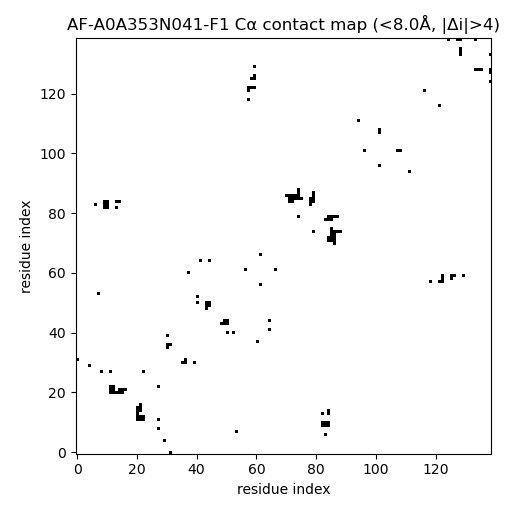7 ? -4.906 10.336 4.317 1.00 95.38 87 GLN A N 1
ATOM 704 C CA . GLN A 1 87 ? -5.070 9.377 3.238 1.00 95.38 87 GLN A CA 1
ATOM 705 C C . GLN A 1 87 ? -3.745 9.188 2.490 1.00 95.38 87 GLN A C 1
ATOM 707 O O . GLN A 1 87 ? -2.967 10.123 2.297 1.00 95.38 87 GLN A O 1
ATOM 712 N N . ASN A 1 88 ? -3.474 7.951 2.072 1.00 93.31 88 ASN A N 1
ATOM 713 C CA . ASN A 1 88 ? -2.328 7.689 1.208 1.00 93.31 88 ASN A CA 1
ATOM 714 C C . ASN A 1 88 ? -2.514 8.411 -0.142 1.00 93.31 88 ASN A C 1
ATOM 716 O O . ASN A 1 88 ? -3.634 8.431 -0.658 1.00 93.31 88 ASN A O 1
ATOM 720 N N . PRO A 1 89 ? -1.441 8.938 -0.756 1.00 92.44 89 PRO A N 1
ATOM 721 C CA . PRO A 1 89 ? -1.531 9.426 -2.123 1.00 92.44 89 PRO A CA 1
ATOM 722 C C . PRO A 1 89 ? -1.800 8.260 -3.081 1.00 92.44 89 PRO A C 1
ATOM 724 O O . PRO A 1 89 ? -1.537 7.095 -2.762 1.00 92.44 89 PRO A O 1
ATOM 727 N N . ALA A 1 90 ? -2.256 8.577 -4.292 1.00 88.62 90 ALA A N 1
ATOM 728 C CA . ALA A 1 90 ? -2.194 7.620 -5.387 1.00 88.62 90 ALA A CA 1
ATOM 729 C C . ALA A 1 90 ? -0.719 7.273 -5.650 1.00 88.62 90 ALA A C 1
ATOM 731 O O . ALA A 1 90 ? 0.085 8.147 -5.980 1.00 88.62 90 ALA A O 1
ATOM 732 N N . PHE A 1 91 ? -0.353 6.008 -5.454 1.00 87.62 91 PHE A N 1
ATOM 733 C CA . PHE A 1 91 ? 1.013 5.549 -5.677 1.00 87.62 91 PHE A CA 1
ATOM 734 C C . PHE A 1 91 ? 1.216 5.133 -7.132 1.00 87.62 91 PHE A C 1
ATOM 736 O O . PHE A 1 91 ? 0.404 4.406 -7.701 1.00 87.62 91 PHE A O 1
ATOM 743 N N . SER A 1 92 ? 2.353 5.530 -7.700 1.00 86.31 92 SER A N 1
ATOM 744 C CA . SER A 1 92 ? 2.864 4.962 -8.945 1.00 86.31 92 SER A CA 1
ATOM 745 C C . SER A 1 92 ? 3.620 3.665 -8.659 1.00 86.31 92 SER A C 1
ATOM 747 O O . SER A 1 92 ? 4.407 3.585 -7.712 1.00 86.31 92 SER A O 1
ATOM 749 N N . VAL A 1 93 ? 3.398 2.640 -9.484 1.00 88.19 93 VAL A N 1
ATOM 750 C CA . VAL A 1 93 ? 4.195 1.407 -9.450 1.00 88.19 93 VAL A CA 1
ATOM 751 C C . VAL A 1 93 ? 5.431 1.614 -10.317 1.00 88.19 93 VAL A C 1
ATOM 753 O O . VAL A 1 93 ? 5.362 1.598 -11.546 1.00 88.19 93 VAL A O 1
ATOM 756 N N . GLU A 1 94 ? 6.564 1.842 -9.660 1.00 91.19 94 GLU A N 1
ATOM 757 C CA . GLU A 1 94 ? 7.809 2.197 -10.334 1.00 91.19 94 GLU A CA 1
ATOM 758 C C . GLU A 1 94 ? 8.549 0.980 -10.895 1.00 91.19 94 GLU A C 1
ATOM 760 O O . GLU A 1 94 ? 8.603 -0.094 -10.292 1.00 91.19 94 GLU A O 1
ATOM 765 N N . LYS A 1 95 ? 9.194 1.179 -12.047 1.00 91.81 95 LYS A N 1
ATOM 766 C CA . LYS A 1 95 ? 10.091 0.196 -12.663 1.00 91.81 95 LYS A CA 1
ATOM 767 C C . LYS A 1 95 ? 11.521 0.525 -12.254 1.00 91.81 95 LYS A C 1
ATOM 769 O O . LYS A 1 95 ? 12.010 1.614 -12.542 1.00 91.81 95 LYS A O 1
ATOM 774 N N . ALA A 1 96 ? 12.206 -0.421 -11.621 1.00 91.81 96 ALA A N 1
ATOM 775 C CA . ALA A 1 96 ? 13.599 -0.263 -11.215 1.00 91.81 96 ALA A CA 1
ATOM 776 C C . ALA A 1 96 ? 14.486 -1.326 -11.872 1.00 91.81 96 ALA A C 1
ATOM 778 O O . ALA A 1 96 ? 14.114 -2.494 -11.968 1.00 91.81 96 ALA A O 1
ATOM 779 N N . ALA A 1 97 ? 15.683 -0.920 -12.294 1.00 93.88 97 ALA A N 1
ATOM 780 C CA . ALA A 1 97 ? 16.688 -1.806 -12.870 1.00 93.88 97 ALA A CA 1
ATOM 781 C C . ALA A 1 97 ? 18.077 -1.477 -12.311 1.00 93.88 97 ALA A C 1
ATOM 783 O O . ALA A 1 97 ? 18.364 -0.345 -11.917 1.00 93.88 97 ALA A O 1
ATOM 784 N N . ASN A 1 98 ? 18.965 -2.471 -12.270 1.00 96.44 98 ASN A N 1
ATOM 785 C CA . ASN A 1 98 ? 20.331 -2.261 -11.804 1.00 96.44 98 ASN A CA 1
ATOM 786 C C . ASN A 1 98 ? 21.103 -1.354 -12.778 1.00 96.44 98 ASN A C 1
ATOM 788 O O . ASN A 1 98 ? 21.286 -1.708 -13.941 1.00 96.44 98 ASN A O 1
ATOM 792 N N . ALA A 1 99 ? 21.632 -0.233 -12.283 1.00 95.62 99 ALA A N 1
ATOM 793 C CA . ALA A 1 99 ? 22.303 0.765 -13.119 1.00 95.62 99 ALA A CA 1
ATOM 794 C C . ALA A 1 99 ? 23.506 0.211 -13.909 1.00 95.62 99 ALA A C 1
ATOM 796 O O . ALA A 1 99 ? 23.695 0.555 -15.074 1.00 95.62 99 ALA A O 1
ATOM 797 N N . LYS A 1 100 ? 24.307 -0.682 -13.307 1.00 97.44 100 LYS A N 1
ATOM 798 C CA . LYS A 1 100 ? 25.479 -1.291 -13.966 1.00 97.44 100 LYS A CA 1
ATOM 799 C C . LYS A 1 100 ? 25.080 -2.302 -15.041 1.00 97.44 100 LYS A C 1
ATOM 801 O O . LYS A 1 100 ? 25.843 -2.534 -15.974 1.00 97.44 100 LYS A O 1
ATOM 806 N N . TRP A 1 101 ? 23.930 -2.947 -14.885 1.00 97.00 101 TRP A N 1
ATOM 807 C CA . TRP A 1 101 ? 23.396 -3.844 -15.901 1.00 97.00 101 TRP A CA 1
ATOM 808 C C . TRP A 1 101 ? 22.820 -3.045 -17.072 1.00 97.00 101 TRP A C 1
ATOM 810 O O . TRP A 1 101 ? 23.204 -3.290 -18.209 1.00 97.00 101 TRP A O 1
ATOM 820 N N . VAL A 1 102 ? 22.015 -2.015 -16.795 1.00 96.69 102 VAL A N 1
ATOM 821 C CA . VAL A 1 102 ? 21.443 -1.135 -17.829 1.00 96.69 102 VAL A CA 1
ATOM 822 C C . VAL A 1 102 ? 22.528 -0.453 -18.664 1.00 96.69 102 VAL A C 1
ATOM 824 O O . VAL A 1 102 ? 22.394 -0.374 -19.879 1.00 96.69 102 VAL A O 1
ATOM 827 N N . SER A 1 103 ? 23.646 -0.029 -18.063 1.00 96.31 103 SER A N 1
ATOM 828 C CA . SER A 1 103 ? 24.747 0.575 -18.830 1.00 96.31 103 SER A CA 1
ATOM 829 C C . SER A 1 103 ? 25.419 -0.386 -19.818 1.00 96.31 103 SER A C 1
ATOM 831 O O . SER A 1 103 ? 26.037 0.064 -20.780 1.00 96.31 103 SER A O 1
ATOM 833 N N . LYS A 1 104 ? 25.297 -1.701 -19.599 1.00 98.06 104 LYS A N 1
ATOM 834 C CA . LYS A 1 104 ? 25.766 -2.751 -20.516 1.00 98.06 104 LYS A CA 1
ATOM 835 C C . LYS A 1 104 ? 24.689 -3.230 -21.491 1.00 98.06 104 LYS A C 1
ATOM 837 O O . LYS A 1 104 ? 25.039 -3.897 -22.458 1.00 98.06 104 LYS A O 1
ATOM 842 N N . HIS A 1 105 ? 23.429 -2.897 -21.221 1.00 97.19 105 HIS A N 1
ATOM 843 C CA . HIS A 1 105 ? 22.250 -3.321 -21.972 1.00 97.19 105 HIS A CA 1
ATOM 844 C C . HIS A 1 105 ? 21.329 -2.127 -22.283 1.00 97.19 105 HIS A C 1
ATOM 846 O O . HIS A 1 105 ? 20.159 -2.131 -21.892 1.00 97.19 105 HIS A O 1
ATOM 852 N N . PRO A 1 106 ? 21.827 -1.054 -22.928 1.00 96.44 106 PRO A N 1
ATOM 853 C CA . PRO A 1 106 ? 21.032 0.152 -23.165 1.00 96.44 106 PRO A CA 1
ATOM 854 C C . PRO A 1 106 ? 19.796 -0.105 -24.043 1.00 96.44 106 PRO A C 1
ATOM 856 O O . PRO A 1 106 ? 18.832 0.657 -23.981 1.00 96.44 106 PRO A O 1
ATOM 859 N N . 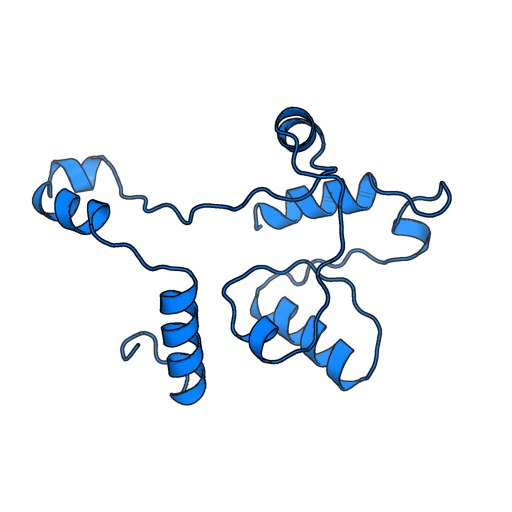GLU A 1 107 ? 19.783 -1.192 -24.819 1.00 96.50 107 GLU A N 1
ATOM 860 C CA . GLU A 1 107 ? 18.660 -1.618 -25.656 1.00 96.50 107 GLU A CA 1
ATOM 861 C C . GLU A 1 107 ? 17.363 -1.872 -24.874 1.00 96.50 107 GLU A C 1
ATOM 863 O O . GLU A 1 107 ? 16.278 -1.815 -25.451 1.00 96.50 107 GLU A O 1
ATOM 868 N N . VAL A 1 108 ? 17.450 -2.119 -23.564 1.00 94.44 108 VAL A N 1
ATOM 869 C CA . VAL A 1 108 ? 16.281 -2.388 -22.714 1.00 94.44 108 VAL A CA 1
ATOM 870 C C . VAL A 1 108 ? 15.600 -1.116 -22.216 1.00 94.44 108 VAL A C 1
ATOM 872 O O . VAL A 1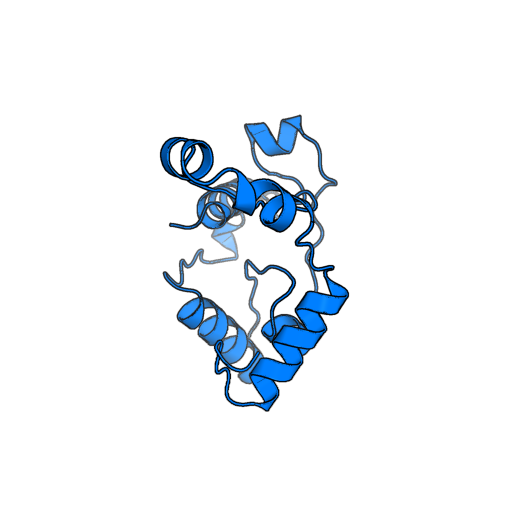 108 ? 14.442 -1.169 -21.807 1.00 94.44 108 VAL A O 1
ATOM 875 N N . VAL A 1 109 ? 16.286 0.033 -22.261 1.00 95.06 109 VAL A N 1
ATOM 876 C CA . VAL A 1 109 ? 15.766 1.305 -21.734 1.00 95.06 109 VAL A CA 1
ATOM 877 C C . VAL A 1 109 ? 14.464 1.707 -22.434 1.00 95.06 109 VAL A C 1
ATOM 879 O O . VAL A 1 109 ? 13.476 1.909 -21.729 1.00 95.06 109 VAL A O 1
ATOM 882 N N . PRO A 1 110 ? 14.369 1.707 -23.783 1.00 95.94 110 PRO A N 1
ATOM 883 C CA . PRO A 1 110 ? 13.120 2.059 -24.454 1.00 95.94 110 PRO A CA 1
ATOM 884 C C . PRO A 1 110 ? 11.959 1.121 -24.112 1.00 95.94 110 PRO A C 1
ATOM 886 O O . PRO A 1 110 ? 10.810 1.558 -24.100 1.00 95.94 110 PRO A O 1
ATOM 889 N N . LEU A 1 111 ? 12.233 -0.163 -23.847 1.00 94.19 111 LEU A N 1
ATOM 890 C CA . LEU A 1 111 ? 11.208 -1.119 -23.423 1.00 94.19 111 LEU A CA 1
ATOM 891 C C . LEU A 1 111 ? 10.703 -0.775 -22.020 1.00 94.19 111 LEU A C 1
ATOM 893 O O . LEU A 1 111 ? 9.495 -0.678 -21.818 1.00 94.19 111 LEU A O 1
ATOM 897 N N . LEU A 1 112 ? 11.615 -0.556 -21.069 1.00 93.69 112 LEU A N 1
ATOM 898 C CA . LEU A 1 112 ? 11.261 -0.192 -19.698 1.00 93.69 112 LEU A CA 1
ATOM 899 C C . LEU A 1 112 ? 10.508 1.138 -19.646 1.00 93.69 112 LEU A C 1
ATOM 901 O O . LEU A 1 112 ? 9.541 1.246 -18.902 1.00 93.69 112 LEU A O 1
ATOM 905 N N . GLU A 1 113 ? 10.893 2.133 -20.443 1.00 93.19 113 GLU A N 1
ATOM 906 C CA . GLU A 1 113 ? 10.210 3.430 -20.499 1.00 93.19 113 GLU A CA 1
ATOM 907 C C . GLU A 1 113 ? 8.803 3.315 -21.096 1.00 93.19 113 GLU A C 1
ATOM 909 O O . GLU A 1 113 ? 7.856 3.859 -20.529 1.00 93.19 113 GLU A O 1
ATOM 914 N N . LYS A 1 114 ? 8.644 2.564 -22.194 1.00 94.06 114 LYS A N 1
ATOM 915 C CA . LYS A 1 114 ? 7.357 2.418 -22.898 1.00 94.06 114 LYS A CA 1
ATOM 916 C C . LYS A 1 114 ? 6.392 1.439 -22.238 1.00 94.06 114 LYS A C 1
ATOM 918 O O . LYS A 1 114 ? 5.192 1.538 -22.477 1.00 94.06 114 LYS A O 1
ATOM 923 N N . PHE A 1 115 ? 6.884 0.483 -21.450 1.00 92.44 115 PHE A N 1
ATOM 924 C CA . PHE A 1 115 ? 6.024 -0.485 -20.779 1.00 92.44 115 PHE A CA 1
ATOM 925 C C . PHE A 1 115 ? 5.178 0.206 -19.708 1.00 92.44 115 PHE A C 1
ATOM 927 O O . PHE A 1 115 ? 5.699 0.704 -18.710 1.00 92.44 115 PHE A O 1
ATOM 934 N N . TYR A 1 116 ? 3.868 0.225 -19.904 1.00 90.88 116 TYR A N 1
ATOM 935 C CA . TYR A 1 116 ? 2.906 0.797 -18.974 1.00 90.88 116 TYR A CA 1
ATOM 936 C C . TYR A 1 116 ? 1.635 -0.047 -18.991 1.00 90.88 116 TYR A C 1
ATOM 938 O O . TYR A 1 116 ? 1.172 -0.453 -20.057 1.00 90.88 116 TYR A O 1
ATOM 946 N N . LEU A 1 117 ? 1.069 -0.283 -17.810 1.00 88.00 117 LEU A N 1
ATOM 947 C CA . LEU A 1 117 ? -0.247 -0.883 -17.641 1.00 88.00 117 LEU A CA 1
ATOM 948 C C . LEU A 1 117 ? -1.109 0.086 -16.839 1.00 88.00 117 LEU A C 1
ATOM 950 O O . LEU A 1 117 ? -0.700 0.557 -15.778 1.00 88.00 117 LEU A O 1
ATOM 954 N N . SER A 1 118 ? -2.299 0.389 -17.357 1.00 88.38 118 SER A N 1
ATOM 955 C CA . SER A 1 118 ? -3.303 1.140 -16.607 1.00 88.38 118 SER A CA 1
ATOM 956 C C . SER A 1 118 ? -3.887 0.278 -15.483 1.00 88.38 118 SER A C 1
ATOM 958 O O . SER A 1 118 ? -3.774 -0.952 -15.501 1.00 88.38 118 SER A O 1
ATOM 960 N N . LEU A 1 119 ? -4.556 0.916 -14.518 1.00 84.12 119 LEU A N 1
ATOM 961 C CA . LEU A 1 119 ? -5.301 0.210 -13.472 1.00 84.12 119 LEU A CA 1
ATOM 962 C C . LEU A 1 119 ? -6.344 -0.742 -14.079 1.00 84.12 119 LEU A C 1
ATOM 964 O O . LEU A 1 119 ? -6.397 -1.912 -13.715 1.00 84.12 119 LEU A O 1
ATOM 968 N N . GLU A 1 120 ? -7.103 -0.258 -15.064 1.00 84.88 120 GLU A N 1
ATOM 969 C CA . GLU A 1 120 ? -8.086 -1.044 -15.816 1.00 84.88 120 GLU A CA 1
ATOM 970 C C . GLU A 1 120 ? -7.445 -2.264 -16.483 1.00 84.88 120 GLU A C 1
ATOM 972 O O . GLU A 1 120 ? -7.901 -3.387 -16.283 1.00 84.88 120 GLU A O 1
ATOM 977 N N . LYS A 1 121 ? -6.324 -2.076 -17.194 1.00 87.50 121 LYS A N 1
ATOM 978 C CA . LYS A 1 121 ? -5.657 -3.190 -17.873 1.00 87.50 121 LYS A CA 1
ATOM 979 C C . LYS A 1 121 ? -5.088 -4.207 -16.890 1.00 87.50 121 LYS A C 1
ATOM 981 O O . LYS A 1 121 ? -5.114 -5.405 -17.151 1.00 87.50 121 LYS A O 1
ATOM 986 N N . THR A 1 122 ? -4.596 -3.731 -15.751 1.00 88.62 122 THR A N 1
ATOM 987 C CA . THR A 1 122 ? -4.108 -4.598 -14.677 1.00 88.62 122 THR A CA 1
ATOM 988 C C . THR A 1 122 ? -5.255 -5.409 -14.072 1.00 88.62 122 THR A C 1
ATOM 990 O O . THR A 1 122 ? -5.097 -6.607 -13.856 1.00 88.62 122 THR A O 1
ATOM 993 N N . ASN A 1 123 ? -6.427 -4.798 -13.873 1.00 85.69 123 ASN A N 1
ATOM 994 C CA . ASN A 1 123 ? -7.632 -5.496 -13.421 1.00 85.69 123 ASN A CA 1
ATOM 995 C C . ASN A 1 123 ? -8.081 -6.579 -14.412 1.00 85.69 123 ASN A C 1
ATOM 997 O O . ASN A 1 123 ? -8.392 -7.685 -13.981 1.00 85.69 123 ASN A O 1
ATOM 1001 N N . GLU A 1 124 ? -8.070 -6.303 -15.722 1.00 85.19 124 GLU A N 1
ATOM 1002 C CA . GLU A 1 124 ? -8.389 -7.311 -16.747 1.00 85.19 124 GLU A CA 1
ATOM 1003 C C . GLU A 1 124 ? -7.465 -8.534 -16.663 1.00 85.19 124 GLU A C 1
ATOM 1005 O O . GLU A 1 124 ? -7.938 -9.670 -16.690 1.00 85.19 124 GLU A O 1
ATOM 1010 N N . VAL A 1 125 ? -6.151 -8.307 -16.539 1.00 88.06 125 VAL A N 1
ATOM 1011 C CA . VAL A 1 125 ? -5.159 -9.389 -16.433 1.00 88.06 125 VAL A CA 1
ATOM 1012 C C . VAL A 1 125 ? -5.379 -10.198 -15.157 1.00 88.06 125 VAL A C 1
ATOM 1014 O O . VAL A 1 125 ? -5.423 -11.424 -15.213 1.00 88.06 125 VAL A O 1
ATOM 1017 N N . LEU A 1 126 ? -5.580 -9.534 -14.016 1.00 87.25 126 LEU A N 1
ATOM 1018 C CA . LEU A 1 126 ? -5.828 -10.208 -12.740 1.00 87.25 126 LEU A CA 1
ATOM 1019 C C . LEU A 1 126 ? -7.119 -11.040 -12.764 1.00 87.25 126 LEU A C 1
ATOM 1021 O O . LEU A 1 126 ? -7.123 -12.171 -12.283 1.00 87.25 126 LEU A O 1
ATOM 1025 N N . ALA A 1 127 ? -8.194 -10.518 -13.359 1.00 84.31 127 ALA A N 1
ATOM 1026 C CA . ALA A 1 127 ? -9.446 -11.253 -13.518 1.00 84.31 127 ALA A CA 1
ATOM 1027 C C . ALA A 1 127 ? -9.274 -12.481 -14.425 1.00 84.31 127 ALA A C 1
ATOM 1029 O O . ALA A 1 127 ? -9.787 -13.561 -14.127 1.00 84.31 127 ALA A O 1
ATOM 1030 N N . TRP A 1 128 ? -8.516 -12.338 -15.518 1.00 85.88 128 TRP A N 1
ATOM 1031 C CA . TRP A 1 128 ? -8.193 -13.459 -16.394 1.00 85.88 128 TRP A CA 1
ATOM 1032 C C . TRP A 1 128 ? -7.367 -14.527 -15.664 1.00 85.88 128 TRP A C 1
ATOM 1034 O O . TRP A 1 128 ? -7.681 -15.712 -15.777 1.00 85.88 128 TRP A O 1
ATOM 1044 N N . MET A 1 129 ? -6.353 -14.124 -14.891 1.00 88.06 129 MET A N 1
ATOM 1045 C CA . MET A 1 129 ? -5.516 -15.037 -14.107 1.00 88.06 129 MET A CA 1
ATOM 1046 C C . MET A 1 129 ? -6.348 -15.872 -13.137 1.00 88.06 129 MET A C 1
ATOM 1048 O O . MET A 1 129 ? -6.214 -17.097 -13.126 1.00 88.06 129 MET A O 1
ATOM 1052 N N . GLU A 1 130 ? -7.255 -15.232 -12.397 1.00 83.56 130 GLU A N 1
ATOM 1053 C CA . GLU A 1 130 ? -8.116 -15.909 -11.426 1.00 83.56 130 GLU A CA 1
ATOM 1054 C C . GLU A 1 130 ? -9.001 -16.967 -12.106 1.00 83.56 130 GLU A C 1
ATOM 1056 O O . GLU A 1 130 ? -9.102 -18.102 -11.641 1.00 83.56 130 GLU A O 1
ATOM 1061 N N . ALA A 1 131 ? -9.557 -16.645 -13.279 1.00 82.94 131 ALA A N 1
ATOM 1062 C CA . ALA A 1 131 ? -10.368 -17.573 -14.066 1.00 82.94 131 ALA A CA 1
ATOM 1063 C C 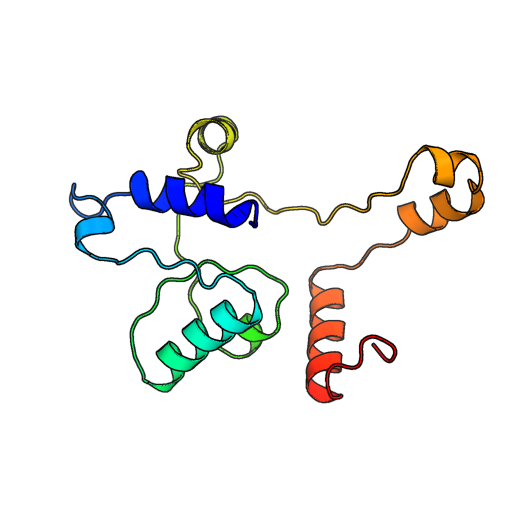. ALA A 1 131 ? -9.566 -18.726 -14.709 1.00 82.94 131 ALA A C 1
ATOM 1065 O O . ALA A 1 131 ? -10.156 -19.731 -15.107 1.00 82.94 131 ALA A O 1
ATOM 1066 N N . ASN A 1 132 ? -8.238 -18.601 -14.827 1.00 87.56 132 ASN A N 1
ATOM 1067 C CA . ASN A 1 132 ? -7.374 -19.540 -15.556 1.00 87.56 132 ASN A CA 1
ATOM 1068 C C . ASN A 1 132 ? -6.315 -20.219 -14.667 1.00 87.56 132 ASN A C 1
ATOM 1070 O O . ASN A 1 132 ? -5.294 -20.703 -15.160 1.00 87.56 132 ASN A O 1
ATOM 1074 N N . GLY A 1 133 ? -6.565 -20.299 -13.358 1.00 83.94 133 GLY A N 1
ATOM 1075 C CA . GLY A 1 133 ? -5.722 -21.050 -12.423 1.00 83.94 133 GLY A CA 1
ATOM 1076 C C . GLY A 1 133 ? -4.431 -20.336 -12.014 1.00 83.94 133 GLY A C 1
ATOM 1077 O O . GLY A 1 133 ? -3.515 -20.992 -11.522 1.00 83.94 133 GLY A O 1
ATOM 1078 N N . ASN A 1 134 ? -4.365 -19.013 -12.195 1.00 82.12 134 ASN A N 1
ATOM 1079 C CA . ASN A 1 134 ? -3.292 -18.141 -11.714 1.00 82.12 134 ASN A CA 1
ATOM 1080 C C . ASN A 1 134 ? -1.880 -18.535 -12.193 1.00 82.12 134 ASN A C 1
ATOM 1082 O O . ASN A 1 134 ? -0.907 -18.380 -11.457 1.00 82.12 134 ASN A O 1
ATOM 1086 N N . ASP A 1 135 ? -1.750 -19.024 -13.432 1.00 81.88 135 ASP A N 1
ATOM 1087 C CA . ASP A 1 135 ? -0.452 -19.294 -14.061 1.00 81.88 135 ASP A CA 1
ATOM 1088 C C . ASP A 1 135 ? 0.150 -17.994 -14.634 1.00 81.88 135 ASP A C 1
ATOM 1090 O O . ASP A 1 135 ? -0.308 -17.517 -15.679 1.00 81.88 135 ASP A O 1
ATOM 1094 N N . PRO A 1 136 ? 1.185 -17.413 -13.997 1.00 76.62 136 PRO A N 1
ATOM 1095 C CA . PRO A 1 136 ? 1.744 -16.134 -14.419 1.00 76.62 136 PRO A CA 1
ATOM 1096 C C . PRO A 1 136 ? 2.480 -16.209 -15.762 1.00 76.62 136 PRO A C 1
ATOM 1098 O O . PRO A 1 136 ? 2.810 -15.167 -16.310 1.00 76.62 136 PRO A O 1
ATOM 1101 N N . GLN A 1 137 ? 2.776 -17.403 -16.296 1.00 79.56 137 GLN A N 1
ATOM 1102 C CA . GLN A 1 137 ? 3.392 -17.530 -17.623 1.00 79.56 137 GLN A CA 1
ATOM 1103 C C . GLN A 1 137 ? 2.376 -17.444 -18.763 1.00 79.56 137 GLN A C 1
ATOM 1105 O O . GLN A 1 137 ? 2.771 -17.243 -19.912 1.00 79.56 137 GLN A O 1
ATOM 1110 N N . LYS A 1 138 ? 1.088 -17.644 -18.469 1.00 74.56 138 LYS A N 1
ATOM 1111 C CA . LYS A 1 138 ? 0.012 -17.598 -19.468 1.00 74.56 138 LYS A CA 1
ATOM 1112 C C . LYS A 1 138 ? -0.744 -16.269 -19.484 1.00 74.56 138 LYS A C 1
ATOM 1114 O O . LYS A 1 138 ? -1.471 -16.028 -20.444 1.00 74.56 138 LYS A O 1
ATOM 1119 N N . ALA A 1 139 ? -0.599 -15.486 -18.418 1.00 60.41 139 ALA A N 1
ATOM 1120 C CA . ALA A 1 139 ? -1.190 -14.165 -18.228 1.00 60.41 139 ALA A CA 1
ATOM 1121 C C . ALA A 1 139 ? -0.419 -13.083 -18.991 1.00 60.41 139 ALA A C 1
ATOM 1123 O O . ALA A 1 139 ? -1.082 -12.174 -19.537 1.00 60.41 139 ALA A O 1
#

Secondary structure (DSSP, 8-state):
--HHHHHHHHHHHH-EETTEEGGGT------SSHHHHHHHHHHHHHTT--------SS-HHHHHS---PPP-SPP-HHHHHHT--SPPPPPP------HHHHTT-GGGHHHHHH----HHHHHHHHHHHHHTT--TTT-

pLDDT: mean 91.53, std 6.04, range [60.41, 98.06]

Foldseek 3Di:
DDPVVVLVVLLQQPDDDPNHGNVVPDDDDDLVDPVSQLCVVVVCVVVVHDDDDDDDPDDVSVVVDDDDDDAFADDDPVCCVPRSRGDDDPDDDDDDDDPVVCVVVVVCVVVNVPDDDDSVRVNVVNVVCVVVVNDPVVD

Radius of gyration: 18.86 Å; Cα contacts (8 Å, |Δi|>4): 87; chains: 1; bounding box: 46×38×49 Å